Protein AF-A0A167AC82-F1 (afdb_monomer)

Mean predicted aligned error: 6.37 Å

pLDDT: mean 80.69, std 10.4, range [53.94, 93.19]

Nearest PDB structures (foldseek):
  6xlh-assembly1_C  TM=7.080E-01  e=3.770E+00  Saccharomyces cerevisiae S288C
  6xle-assembly1_D  TM=5.736E-01  e=1.868E+00  Saccharomyces cerevisiae S288C
  6mjp-assembly1_F  TM=5.919E-01  e=3.556E+00  Vibrio cholerae
  3eyc-assembly2_B  TM=3.482E-01  e=5.052E+00  Homo sapiens
  6ccr-assembly1_A  TM=3.746E-01  e=8.554E+00  Homo sapiens

Sequence (76 aa):
MAAPVEIICRDGQWEPGRNHVALWPWQSKELSAAELRIYLLEISTGGGVRLLLEPMGASSTALAPVAVMPGELIEW

Structure (mmCIF, N/CA/C/O backbone):
data_AF-A0A167AC82-F1
#
_entry.id   AF-A0A167AC82-F1
#
loop_
_atom_site.group_PDB
_atom_site.id
_atom_site.type_symbol
_atom_site.label_atom_id
_atom_site.label_alt_id
_atom_site.label_comp_id
_atom_site.label_asym_id
_atom_site.label_entity_id
_atom_site.label_seq_id
_atom_site.pdbx_PDB_ins_code
_atom_site.Cartn_x
_atom_site.Cartn_y
_atom_site.Cartn_z
_atom_site.occupancy
_atom_site.B_iso_or_equiv
_atom_site.auth_seq_id
_atom_site.auth_comp_id
_atom_site.auth_asym_id
_atom_site.auth_atom_id
_atom_site.pdbx_PDB_model_num
ATOM 1 N N . MET A 1 1 ? -9.852 -6.150 16.098 1.00 57.88 1 MET A N 1
ATOM 2 C CA . MET A 1 1 ? -8.902 -6.632 15.071 1.00 57.88 1 MET A CA 1
ATOM 3 C C . MET A 1 1 ? -8.991 -5.667 13.903 1.00 57.88 1 MET A C 1
ATOM 5 O O . MET A 1 1 ? -10.109 -5.378 13.498 1.00 57.88 1 MET A O 1
ATOM 9 N N . ALA A 1 2 ? -7.875 -5.099 13.444 1.00 67.56 2 ALA A N 1
ATOM 10 C CA . ALA A 1 2 ? -7.876 -4.282 12.226 1.00 67.56 2 ALA A CA 1
ATOM 11 C C . ALA A 1 2 ? -8.140 -5.182 11.006 1.00 67.56 2 ALA A C 1
ATOM 13 O O . ALA A 1 2 ? -7.786 -6.356 11.048 1.00 67.56 2 ALA A O 1
ATOM 14 N N . ALA A 1 3 ? -8.786 -4.665 9.963 1.00 78.19 3 ALA A N 1
ATOM 15 C CA . ALA A 1 3 ? -8.936 -5.368 8.689 1.00 78.19 3 ALA A CA 1
ATOM 16 C C . ALA A 1 3 ? -7.746 -5.034 7.769 1.00 78.19 3 ALA A C 1
ATOM 18 O O . ALA A 1 3 ? -7.179 -3.946 7.906 1.00 78.19 3 ALA A O 1
ATOM 19 N N . PRO A 1 4 ? -7.353 -5.932 6.848 1.00 84.00 4 PRO A N 1
ATOM 20 C CA . PRO A 1 4 ? -6.390 -5.580 5.816 1.00 84.00 4 PRO A CA 1
ATOM 21 C C . PRO A 1 4 ? -6.978 -4.524 4.875 1.00 84.00 4 PRO A C 1
ATOM 23 O O . PRO A 1 4 ? -8.183 -4.508 4.618 1.00 84.00 4 PRO A O 1
ATOM 26 N N . VAL A 1 5 ? -6.111 -3.674 4.334 1.00 85.12 5 VAL A N 1
ATOM 27 C CA . VAL A 1 5 ? -6.439 -2.756 3.243 1.00 85.12 5 VAL A CA 1
ATOM 28 C C . VAL A 1 5 ? -5.968 -3.376 1.945 1.00 85.12 5 VAL A C 1
ATOM 30 O O . VAL A 1 5 ? -4.830 -3.834 1.846 1.00 85.12 5 VAL A O 1
ATOM 33 N N . GLU A 1 6 ? -6.845 -3.375 0.952 1.00 86.81 6 GLU A N 1
ATOM 34 C CA . GLU A 1 6 ? -6.492 -3.734 -0.410 1.00 86.81 6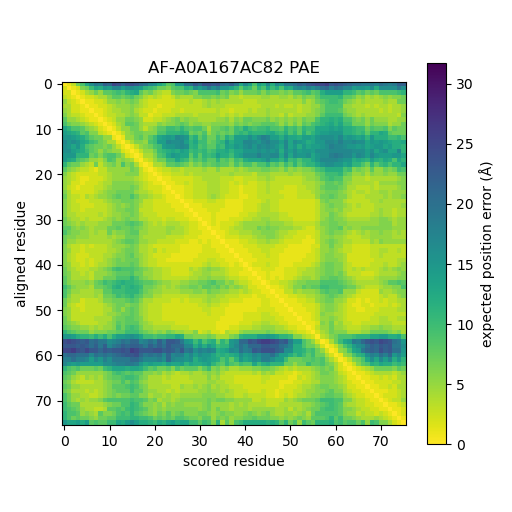 GLU 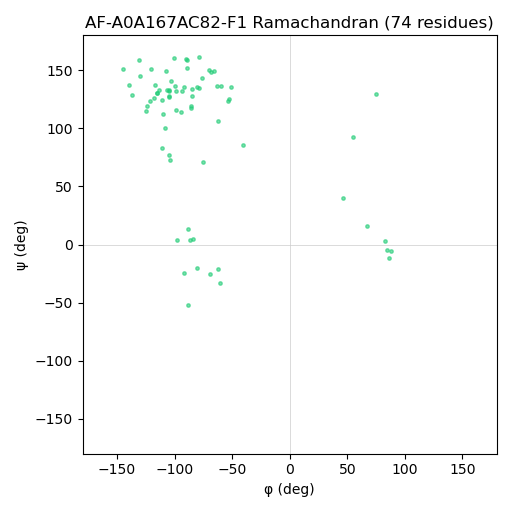A CA 1
ATOM 35 C C . GLU A 1 6 ? -5.944 -2.504 -1.140 1.00 86.81 6 GLU A C 1
ATOM 37 O O . GLU A 1 6 ? -6.624 -1.488 -1.280 1.00 86.81 6 GLU A O 1
ATOM 42 N N . ILE A 1 7 ? -4.695 -2.594 -1.586 1.00 81.44 7 ILE A N 1
ATOM 43 C CA . ILE A 1 7 ? -4.021 -1.591 -2.404 1.00 81.44 7 ILE A CA 1
ATOM 44 C C . ILE A 1 7 ? -3.961 -2.122 -3.830 1.00 81.44 7 ILE A C 1
ATOM 46 O O . ILE A 1 7 ? -3.486 -3.235 -4.062 1.00 81.44 7 ILE A O 1
ATOM 50 N N . ILE A 1 8 ? -4.435 -1.316 -4.779 1.00 82.69 8 ILE A N 1
ATOM 51 C CA . ILE A 1 8 ? -4.389 -1.635 -6.205 1.00 82.69 8 ILE A CA 1
ATOM 52 C C . ILE A 1 8 ? -3.197 -0.904 -6.821 1.00 82.69 8 ILE A C 1
ATOM 54 O O . ILE A 1 8 ? -3.162 0.326 -6.858 1.00 82.69 8 ILE A O 1
ATOM 58 N N . CYS A 1 9 ? -2.225 -1.662 -7.312 1.00 78.31 9 CYS A N 1
ATOM 59 C CA . CYS A 1 9 ? -0.975 -1.159 -7.861 1.00 78.31 9 CYS A CA 1
ATOM 60 C C . CYS A 1 9 ? -0.985 -1.258 -9.388 1.00 78.31 9 CYS A C 1
ATOM 62 O O . CYS A 1 9 ? -1.326 -2.292 -9.955 1.00 78.31 9 CYS A O 1
ATOM 64 N N . ARG A 1 10 ? -0.594 -0.172 -10.059 1.00 75.19 10 ARG A N 1
ATOM 65 C CA . ARG A 1 10 ? -0.435 -0.113 -11.518 1.00 75.19 10 ARG A CA 1
ATOM 66 C C . ARG A 1 10 ? 1.054 -0.155 -11.854 1.00 75.19 10 ARG A C 1
ATOM 68 O O . ARG A 1 10 ? 1.627 0.859 -12.223 1.00 75.19 10 ARG A O 1
ATOM 75 N N . ASP A 1 11 ? 1.687 -1.309 -11.691 1.00 70.12 11 ASP A N 1
ATOM 76 C CA . ASP A 1 11 ? 3.142 -1.484 -11.854 1.00 70.12 11 ASP A CA 1
ATOM 77 C C . ASP A 1 11 ? 3.576 -1.822 -13.298 1.00 70.12 11 ASP A C 1
ATOM 79 O O . ASP A 1 11 ? 4.704 -2.240 -13.547 1.00 70.12 11 ASP A O 1
ATOM 83 N N . GLY A 1 12 ? 2.671 -1.655 -14.268 1.00 69.31 12 GLY A N 1
ATOM 84 C CA . GLY A 1 12 ? 2.907 -1.963 -15.680 1.00 69.31 12 GLY A CA 1
ATOM 85 C C . GLY A 1 12 ? 2.639 -3.421 -16.070 1.00 69.31 12 GLY A C 1
ATOM 86 O O . GLY A 1 12 ? 2.528 -3.697 -17.265 1.00 69.31 12 GLY A O 1
ATOM 87 N N . GLN A 1 13 ? 2.445 -4.340 -15.114 1.00 66.25 13 GLN A N 1
ATOM 88 C CA . GLN A 1 13 ? 2.087 -5.739 -15.379 1.00 66.25 13 GLN A CA 1
ATOM 89 C C . GLN A 1 13 ? 0.612 -6.004 -15.075 1.00 66.25 13 GLN A C 1
ATOM 91 O O . GLN A 1 13 ? 0.253 -6.604 -14.069 1.00 66.25 13 GLN A O 1
ATOM 96 N N . TRP A 1 14 ? -0.264 -5.579 -15.984 1.00 65.81 14 TRP A N 1
ATOM 97 C CA . TRP A 1 14 ? -1.713 -5.679 -15.818 1.00 65.81 14 TRP A CA 1
ATOM 98 C C . TRP A 1 14 ? -2.255 -7.097 -16.029 1.00 65.81 14 TRP A C 1
ATOM 100 O O . TRP A 1 14 ? -2.950 -7.378 -17.004 1.00 65.81 14 TRP A O 1
ATOM 110 N N . GLU A 1 15 ? -1.965 -7.990 -15.090 1.00 67.81 15 GLU A N 1
ATOM 111 C CA . GLU A 1 15 ? -2.524 -9.339 -15.052 1.00 67.81 15 GLU A CA 1
ATOM 112 C C . GLU A 1 15 ? -3.630 -9.446 -13.986 1.00 67.81 15 GLU A C 1
ATOM 114 O O . GLU A 1 15 ? -3.497 -8.889 -12.887 1.00 67.81 15 GLU A O 1
ATOM 119 N N . PRO A 1 16 ? -4.729 -10.175 -14.258 1.00 62.88 16 PRO A N 1
ATOM 120 C CA . PRO A 1 16 ? -5.751 -10.451 -13.254 1.00 62.88 16 PRO A CA 1
ATOM 121 C C . PRO A 1 16 ? -5.140 -11.076 -11.990 1.00 62.88 16 PRO A C 1
ATOM 123 O O . PRO A 1 16 ? -4.484 -12.113 -12.053 1.00 62.88 16 PRO A O 1
ATOM 126 N N . GLY A 1 17 ? -5.360 -10.447 -10.833 1.00 64.56 17 GLY A N 1
ATOM 127 C CA . GLY A 1 17 ? -4.924 -10.956 -9.527 1.00 64.56 17 GLY A CA 1
ATOM 128 C C . GLY A 1 17 ? -3.484 -10.628 -9.111 1.00 64.56 17 GLY A C 1
ATOM 129 O O . GLY A 1 17 ? -3.124 -10.927 -7.975 1.00 64.56 17 GLY A O 1
ATOM 130 N N . ARG A 1 18 ? -2.669 -9.988 -9.963 1.00 68.81 18 ARG A N 1
ATOM 131 C CA . ARG A 1 18 ? -1.314 -9.527 -9.586 1.00 68.81 18 ARG A CA 1
ATOM 132 C C . ARG A 1 18 ? -1.259 -8.098 -9.056 1.00 68.81 18 ARG A C 1
ATOM 134 O O . ARG A 1 18 ? -0.384 -7.779 -8.261 1.00 68.81 18 ARG A O 1
ATOM 141 N N . ASN A 1 19 ? -2.233 -7.277 -9.430 1.00 78.06 19 ASN A N 1
ATOM 142 C CA . ASN A 1 19 ? -2.239 -5.840 -9.140 1.00 78.06 19 ASN A CA 1
ATOM 143 C C . ASN A 1 19 ? -2.785 -5.499 -7.750 1.00 78.06 19 ASN A C 1
ATOM 145 O O . ASN A 1 19 ? -3.004 -4.333 -7.454 1.00 78.06 19 ASN A O 1
ATOM 149 N N . HIS A 1 20 ? -3.092 -6.503 -6.931 1.00 82.69 20 HIS A N 1
ATOM 150 C CA . HIS A 1 20 ? -3.798 -6.334 -5.669 1.00 82.69 20 HIS A CA 1
ATOM 151 C C . HIS A 1 20 ? -2.907 -6.797 -4.526 1.00 82.69 20 HIS A C 1
ATOM 153 O O . HIS A 1 20 ? -2.418 -7.928 -4.514 1.00 82.69 20 HIS A O 1
ATOM 159 N N . VAL A 1 21 ? -2.717 -5.928 -3.541 1.00 83.12 21 VAL A N 1
ATOM 160 C CA . VAL A 1 21 ? -1.950 -6.231 -2.339 1.00 83.12 21 VAL A CA 1
ATOM 161 C C . VAL A 1 21 ? -2.824 -5.990 -1.123 1.00 83.12 21 VAL A C 1
ATOM 163 O O . VAL A 1 21 ? -3.243 -4.869 -0.865 1.00 83.12 21 VAL A O 1
ATOM 166 N N . ALA A 1 22 ? -3.049 -7.037 -0.336 1.00 88.62 22 ALA A N 1
ATOM 167 C CA . ALA A 1 22 ? -3.636 -6.903 0.988 1.00 88.62 22 ALA A CA 1
ATOM 168 C C . ALA A 1 22 ? -2.530 -6.609 2.013 1.00 88.62 22 ALA A C 1
ATOM 170 O O . ALA A 1 22 ? -1.642 -7.441 2.216 1.00 88.62 22 ALA A O 1
ATOM 171 N N . LEU A 1 23 ? -2.588 -5.448 2.668 1.00 89.38 23 LEU A N 1
ATOM 172 C CA . LEU A 1 23 ? -1.672 -5.063 3.744 1.00 89.38 23 LEU A CA 1
ATOM 173 C C . LEU A 1 23 ? -2.413 -4.869 5.061 1.00 89.38 23 LEU A C 1
ATOM 175 O O . LEU A 1 23 ? -3.461 -4.231 5.116 1.00 89.38 23 LEU A O 1
ATOM 179 N N . TRP A 1 24 ? -1.826 -5.377 6.141 1.00 91.19 24 TRP A N 1
ATOM 180 C CA . TRP A 1 24 ? -2.229 -5.029 7.502 1.00 91.19 24 TRP A CA 1
ATOM 181 C C . TRP A 1 24 ? -1.434 -3.817 8.001 1.00 91.19 24 TRP A C 1
ATOM 183 O O . TRP A 1 24 ? -0.350 -3.541 7.480 1.00 91.19 24 TRP A O 1
ATOM 193 N N . PRO A 1 25 ? -1.926 -3.098 9.026 1.00 90.25 25 PRO A N 1
ATOM 194 C CA . PRO A 1 25 ? -1.129 -2.077 9.692 1.00 90.25 25 PRO A CA 1
ATOM 195 C C . PRO A 1 25 ? 0.240 -2.622 10.110 1.00 90.25 25 PRO A C 1
ATOM 197 O O . PRO A 1 25 ? 0.336 -3.722 10.656 1.00 90.25 25 PRO A O 1
ATOM 200 N N . TRP A 1 26 ? 1.276 -1.828 9.864 1.00 89.88 26 TRP A N 1
ATOM 201 C CA . TRP A 1 26 ? 2.693 -2.112 10.098 1.00 89.88 26 TR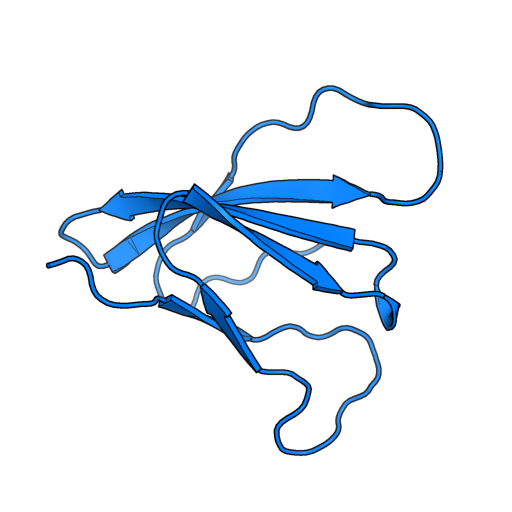P A CA 1
ATOM 202 C C . TRP A 1 26 ? 3.301 -3.220 9.228 1.00 89.88 26 TRP A C 1
ATOM 204 O O . TRP A 1 26 ? 4.390 -3.708 9.529 1.00 89.88 26 TRP A O 1
ATOM 214 N N . GLN A 1 27 ? 2.637 -3.606 8.137 1.00 93.19 27 GLN A N 1
ATOM 215 C CA . GLN A 1 27 ? 3.202 -4.508 7.133 1.00 93.19 27 GLN A CA 1
ATOM 216 C C . GLN A 1 27 ? 3.710 -3.759 5.908 1.00 93.19 27 GLN A C 1
ATOM 218 O O . GLN A 1 2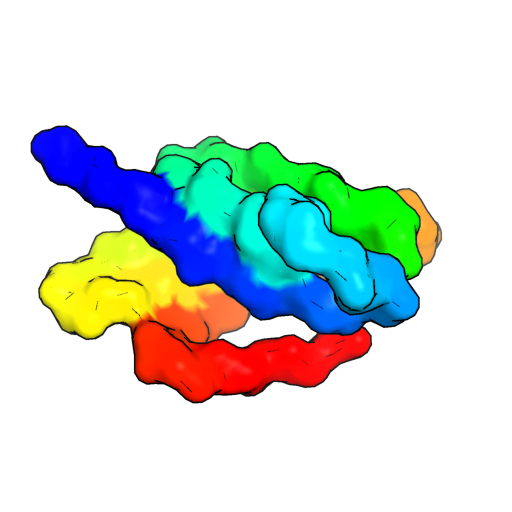7 ? 3.299 -2.633 5.620 1.00 93.19 27 GLN A O 1
ATOM 223 N N . SER A 1 28 ? 4.582 -4.432 5.160 1.00 91.25 28 SER A N 1
ATOM 224 C CA . SER A 1 28 ? 5.085 -3.951 3.885 1.00 91.25 28 SER A CA 1
ATOM 225 C C . SER A 1 28 ? 4.997 -4.996 2.783 1.00 91.25 28 SER A C 1
ATOM 227 O O . SER A 1 28 ? 4.914 -6.201 3.036 1.00 91.25 28 SER A O 1
ATOM 229 N N . LYS A 1 29 ? 5.011 -4.518 1.540 1.00 89.75 29 LYS A N 1
ATOM 230 C CA . LYS A 1 29 ? 5.066 -5.345 0.340 1.00 89.75 29 LYS A CA 1
ATOM 231 C C . LYS A 1 29 ? 6.000 -4.720 -0.682 1.00 89.75 29 LYS A C 1
ATOM 233 O O . LYS A 1 29 ? 5.952 -3.518 -0.917 1.00 89.75 29 LYS A O 1
ATOM 238 N N . GLU A 1 30 ? 6.812 -5.561 -1.306 1.00 88.38 30 GLU A N 1
ATOM 239 C CA . GLU A 1 30 ? 7.591 -5.196 -2.485 1.00 88.38 30 GLU A CA 1
ATOM 240 C C 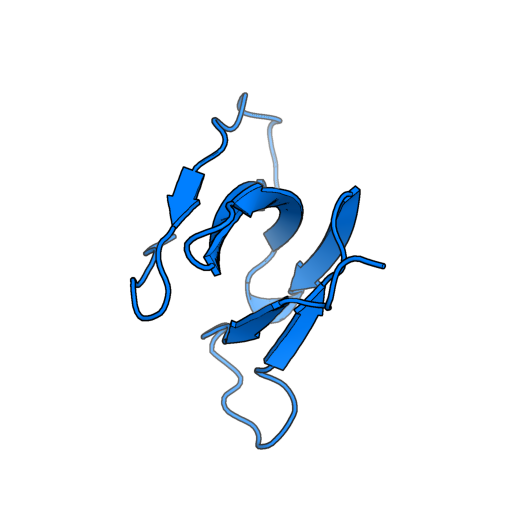. GLU A 1 30 ? 6.761 -5.350 -3.759 1.00 88.38 30 GLU A C 1
ATOM 242 O O . GLU A 1 30 ? 6.107 -6.374 -3.978 1.00 88.38 30 GLU A O 1
ATOM 247 N N . LEU A 1 31 ? 6.841 -4.325 -4.596 1.00 82.75 31 LEU A N 1
ATOM 248 C CA . LEU A 1 31 ? 6.323 -4.238 -5.949 1.00 82.75 31 LEU A CA 1
ATOM 249 C C . LEU A 1 31 ? 7.523 -4.212 -6.895 1.00 82.75 3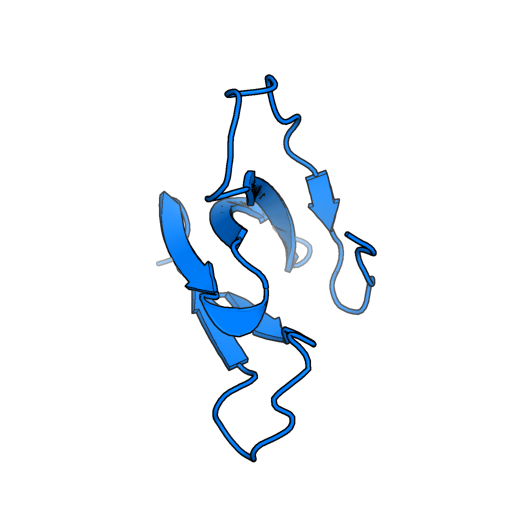1 LEU A C 1
ATOM 251 O O . LEU A 1 31 ? 7.998 -3.152 -7.299 1.00 82.75 31 LEU A O 1
ATOM 255 N N . SER A 1 32 ? 8.052 -5.392 -7.213 1.00 81.06 32 SER A N 1
ATOM 256 C CA . SER A 1 32 ? 9.310 -5.510 -7.957 1.00 81.06 32 SER A CA 1
ATOM 257 C C . SER A 1 32 ? 9.253 -4.873 -9.349 1.00 81.06 32 SER A C 1
ATOM 259 O O . SER A 1 32 ? 10.255 -4.326 -9.790 1.00 81.06 32 SER A O 1
ATOM 261 N N . ALA A 1 33 ? 8.100 -4.900 -10.029 1.00 79.50 33 ALA A N 1
ATOM 262 C CA . ALA A 1 33 ? 7.944 -4.273 -11.345 1.00 79.50 33 ALA A CA 1
ATOM 263 C C . ALA A 1 33 ? 7.984 -2.734 -11.293 1.00 79.50 33 ALA A C 1
ATOM 265 O O . ALA A 1 33 ? 8.379 -2.106 -12.269 1.00 79.50 33 ALA A O 1
ATOM 266 N N . ALA A 1 34 ? 7.634 -2.143 -10.146 1.00 77.44 34 ALA A N 1
ATOM 267 C CA . ALA A 1 34 ? 7.722 -0.705 -9.894 1.00 77.44 34 ALA A CA 1
ATOM 268 C C . ALA A 1 34 ? 9.000 -0.307 -9.128 1.00 77.44 34 ALA A C 1
ATOM 270 O O . ALA A 1 34 ? 9.128 0.850 -8.738 1.00 77.44 34 ALA A O 1
ATOM 271 N N . GLU A 1 35 ? 9.905 -1.259 -8.852 1.00 85.06 35 GLU A N 1
ATOM 272 C CA . GLU A 1 35 ? 11.086 -1.074 -7.993 1.00 85.06 35 GLU A CA 1
ATOM 273 C C . GLU A 1 35 ? 10.756 -0.348 -6.673 1.00 85.06 35 GLU A C 1
ATOM 275 O O . GLU A 1 35 ? 11.504 0.511 -6.207 1.00 85.06 35 GLU A O 1
ATOM 280 N N . LEU A 1 36 ? 9.614 -0.690 -6.067 1.00 83.81 36 LEU A N 1
ATOM 281 C CA . LEU A 1 36 ? 9.035 0.032 -4.935 1.00 83.81 36 LEU A CA 1
ATOM 282 C C . LEU A 1 36 ? 8.676 -0.917 -3.792 1.00 83.81 36 LEU A C 1
ATOM 284 O O . LEU A 1 36 ? 8.180 -2.018 -4.013 1.00 83.81 36 LEU A O 1
ATOM 288 N N . ARG A 1 37 ? 8.831 -0.470 -2.549 1.00 88.38 37 ARG A N 1
ATOM 289 C CA . ARG A 1 37 ? 8.261 -1.107 -1.363 1.00 88.38 37 ARG A CA 1
ATOM 290 C C . ARG A 1 37 ? 7.246 -0.177 -0.707 1.00 88.38 37 ARG A C 1
ATOM 292 O O . ARG A 1 37 ? 7.531 0.985 -0.447 1.00 88.38 37 ARG A O 1
ATOM 299 N N . ILE A 1 38 ? 6.061 -0.696 -0.416 1.00 89.00 38 ILE A N 1
ATOM 300 C CA . ILE A 1 38 ? 4.983 0.041 0.251 1.00 89.00 38 ILE A CA 1
ATOM 301 C C . ILE A 1 38 ? 4.865 -0.460 1.682 1.00 89.00 38 ILE A C 1
ATOM 303 O O . ILE A 1 38 ? 4.800 -1.668 1.892 1.00 89.00 38 ILE A O 1
ATOM 307 N N . TYR A 1 39 ? 4.788 0.449 2.648 1.00 91.44 39 TYR A N 1
ATOM 308 C CA . TYR A 1 39 ? 4.472 0.163 4.044 1.00 91.44 39 TYR A CA 1
ATOM 309 C C . TYR A 1 39 ? 3.124 0.784 4.391 1.00 91.44 39 TYR A C 1
ATOM 311 O O . TYR A 1 39 ? 2.902 1.963 4.116 1.00 91.44 39 TYR A O 1
ATOM 319 N N . LEU A 1 40 ? 2.247 0.025 5.043 1.00 92.12 40 LEU A N 1
ATOM 320 C CA . LEU A 1 40 ? 1.022 0.554 5.635 1.00 92.12 40 LEU A CA 1
ATOM 321 C C . LEU A 1 40 ? 1.291 0.878 7.102 1.00 92.12 40 LEU A C 1
ATOM 323 O O . LEU A 1 40 ? 1.543 -0.026 7.886 1.00 92.12 40 LEU A O 1
ATOM 327 N N . LEU A 1 41 ? 1.245 2.151 7.486 1.00 91.19 41 LEU A N 1
ATOM 328 C CA . LEU A 1 41 ? 1.525 2.579 8.859 1.00 91.19 41 LEU A CA 1
ATOM 329 C C . LEU A 1 41 ? 0.253 2.549 9.709 1.00 91.19 41 LEU A C 1
ATOM 331 O O . LEU A 1 41 ? 0.220 1.951 10.781 1.00 91.19 41 LEU A O 1
ATOM 335 N N . GLU A 1 42 ? -0.811 3.185 9.221 1.00 91.38 42 GLU A N 1
ATOM 336 C CA . GLU A 1 42 ? -2.033 3.428 9.990 1.00 91.38 42 GLU A CA 1
ATOM 337 C C . GLU A 1 42 ? -3.270 3.332 9.090 1.00 91.38 42 GLU A C 1
ATOM 339 O O . GLU A 1 42 ? -3.204 3.637 7.897 1.00 91.38 42 GLU A O 1
ATOM 344 N N . ILE A 1 43 ? -4.403 2.945 9.684 1.00 89.44 43 ILE A N 1
ATOM 345 C CA . ILE A 1 43 ? -5.737 3.003 9.074 1.00 89.44 43 ILE A CA 1
ATOM 346 C C . ILE A 1 43 ? -6.604 3.886 9.974 1.00 89.44 43 ILE A C 1
ATOM 348 O O . ILE A 1 43 ? -6.732 3.621 11.171 1.00 89.44 43 ILE A O 1
ATOM 352 N N . SER A 1 44 ? -7.185 4.942 9.414 1.00 88.25 44 SER A N 1
ATOM 353 C CA . SER A 1 44 ? -8.098 5.834 10.120 1.00 88.25 44 SER A CA 1
ATOM 354 C C . SER A 1 44 ? -9.496 5.223 10.227 1.00 88.25 44 SER A C 1
ATOM 356 O O . SER A 1 44 ? -9.883 4.336 9.466 1.00 88.25 44 SER A O 1
ATOM 358 N N . THR A 1 45 ? -10.307 5.735 11.152 1.00 84.69 45 THR A N 1
ATOM 359 C CA . THR A 1 45 ? -11.707 5.309 11.321 1.00 84.69 45 THR A CA 1
ATOM 360 C C . THR A 1 45 ? -12.581 5.583 10.092 1.00 84.69 45 THR A C 1
ATOM 362 O O . THR A 1 45 ? -13.604 4.927 9.928 1.00 84.69 45 THR A O 1
ATOM 365 N N . GLY A 1 46 ? -12.175 6.512 9.219 1.00 83.38 46 GLY A N 1
ATOM 366 C CA . GLY A 1 46 ? -12.829 6.799 7.938 1.00 83.38 46 GLY A CA 1
ATOM 367 C C . GLY A 1 46 ? -12.357 5.922 6.772 1.00 83.38 46 GLY A C 1
ATOM 368 O O . GLY A 1 46 ? -12.765 6.163 5.641 1.00 83.38 46 GLY A O 1
ATOM 369 N N . GLY A 1 47 ? -11.481 4.940 7.018 1.00 84.56 47 GLY A N 1
ATOM 370 C CA . GLY A 1 47 ? -10.917 4.065 5.984 1.00 84.56 47 GLY A CA 1
ATOM 371 C C . GLY A 1 47 ? -9.728 4.662 5.226 1.00 84.56 47 GLY A C 1
ATOM 372 O O . GLY A 1 47 ? -9.210 4.028 4.313 1.00 84.56 47 GLY A O 1
ATOM 373 N N . GLY A 1 48 ? -9.277 5.858 5.605 1.00 88.75 48 GLY A N 1
ATOM 374 C CA . GLY A 1 48 ? -8.050 6.441 5.074 1.00 88.75 48 GLY A CA 1
ATOM 375 C C . GLY A 1 48 ? -6.817 5.699 5.575 1.00 88.75 48 GLY A C 1
ATOM 376 O O . GLY A 1 48 ? -6.811 5.173 6.686 1.00 88.75 48 GLY A O 1
ATOM 377 N N . VAL A 1 49 ? -5.756 5.685 4.782 1.00 90.75 49 VAL A N 1
ATOM 378 C CA . VAL A 1 49 ? -4.502 5.015 5.118 1.00 90.75 49 VAL A CA 1
ATOM 379 C C . VAL A 1 49 ? -3.341 5.982 5.141 1.00 90.75 49 VAL A C 1
ATOM 381 O O . VAL A 1 49 ? -3.323 6.973 4.416 1.00 90.75 49 VAL A O 1
ATOM 384 N N . ARG A 1 50 ? -2.346 5.670 5.965 1.00 92.06 50 ARG A N 1
ATOM 385 C CA . ARG A 1 50 ? -1.050 6.339 5.945 1.00 92.06 50 ARG A CA 1
ATOM 386 C C . ARG A 1 50 ? -0.010 5.366 5.412 1.00 92.06 50 ARG A C 1
ATOM 388 O O . ARG A 1 50 ? 0.273 4.363 6.065 1.00 92.06 50 ARG A O 1
ATOM 395 N N . LEU A 1 51 ? 0.527 5.651 4.233 1.00 90.62 51 LEU A N 1
ATOM 396 C CA . LEU A 1 51 ? 1.495 4.811 3.536 1.00 90.62 51 LEU A CA 1
ATOM 397 C C . LEU A 1 51 ? 2.886 5.439 3.568 1.00 90.62 51 LEU A C 1
ATOM 399 O O . LEU A 1 51 ? 3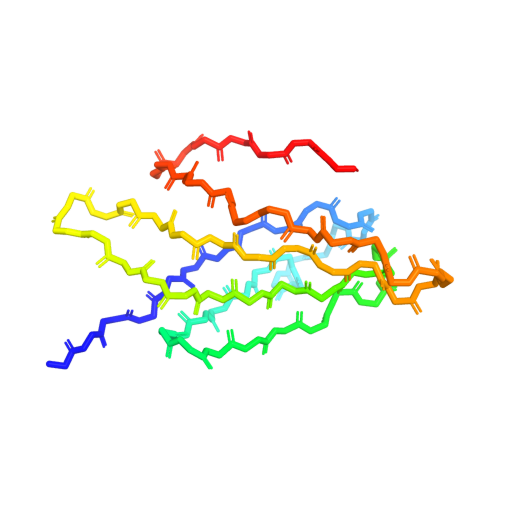.020 6.658 3.544 1.00 90.62 51 LEU A O 1
ATOM 403 N N . LEU A 1 52 ? 3.922 4.610 3.573 1.00 90.25 52 LEU A N 1
ATOM 404 C CA . LEU A 1 52 ? 5.286 5.009 3.230 1.00 90.25 52 LEU A CA 1
ATOM 405 C C . LEU A 1 52 ? 5.685 4.263 1.956 1.00 90.25 52 LEU A C 1
ATOM 407 O O . LEU A 1 52 ? 5.500 3.051 1.878 1.00 90.25 52 LEU A O 1
ATOM 411 N N . LEU A 1 53 ? 6.208 4.980 0.968 1.00 87.69 53 LEU A N 1
ATOM 412 C CA . LEU A 1 53 ? 6.640 4.429 -0.317 1.00 87.69 53 LEU A CA 1
ATOM 413 C C . LEU A 1 53 ? 8.163 4.520 -0.375 1.00 87.69 53 LEU A C 1
ATOM 415 O O . LEU A 1 53 ? 8.683 5.606 -0.171 1.00 87.69 53 LEU A O 1
ATOM 419 N N . GLU A 1 54 ? 8.870 3.414 -0.603 1.00 87.50 54 GLU A N 1
ATOM 420 C CA . GLU A 1 54 ? 10.336 3.327 -0.594 1.00 87.50 54 GLU A CA 1
ATOM 421 C C . GLU A 1 54 ? 10.879 2.750 -1.907 1.00 87.50 54 GLU A C 1
ATOM 423 O O . GLU A 1 54 ? 10.634 1.576 -2.190 1.00 87.50 54 GLU A O 1
ATOM 428 N N . PRO A 1 55 ? 11.636 3.521 -2.709 1.00 87.38 55 PRO A N 1
ATOM 429 C CA . PRO A 1 55 ? 12.334 2.996 -3.877 1.00 87.38 55 PRO A CA 1
ATOM 430 C C . PRO A 1 55 ? 13.386 1.963 -3.488 1.00 87.38 55 PRO A C 1
ATOM 432 O O . PRO A 1 55 ? 14.180 2.174 -2.573 1.00 87.38 55 PRO A O 1
ATOM 435 N N . MET A 1 56 ? 13.436 0.862 -4.230 1.00 85.12 56 MET A N 1
ATOM 436 C CA . MET A 1 56 ? 14.417 -0.205 -4.040 1.00 85.12 56 MET A CA 1
ATOM 437 C C . MET A 1 56 ? 15.774 0.133 -4.689 1.00 85.12 56 MET A C 1
ATOM 439 O O . MET A 1 56 ? 16.796 -0.437 -4.305 1.00 85.12 56 MET A O 1
ATOM 443 N N . GLY A 1 57 ? 15.800 1.067 -5.649 1.00 72.75 57 GLY A N 1
ATOM 444 C CA . GLY A 1 57 ? 16.980 1.459 -6.422 1.00 72.75 57 GLY A CA 1
ATOM 445 C C . GLY A 1 57 ? 17.522 2.849 -6.067 1.00 72.75 57 GLY A C 1
ATOM 446 O O . GLY A 1 57 ? 17.059 3.850 -6.593 1.00 72.75 57 GLY A O 1
ATOM 447 N N . ALA A 1 58 ? 18.578 2.878 -5.251 1.00 58.47 58 ALA A N 1
ATOM 448 C CA . ALA A 1 58 ? 19.495 3.999 -4.991 1.00 58.47 58 ALA A CA 1
ATOM 449 C C . ALA A 1 58 ? 19.025 5.176 -4.099 1.00 58.47 58 ALA A C 1
ATOM 451 O O . ALA A 1 58 ? 18.020 5.836 -4.324 1.00 58.47 58 ALA A O 1
ATOM 452 N N . SER A 1 59 ? 19.898 5.473 -3.124 1.00 55.66 59 SER A N 1
ATOM 453 C CA . SER A 1 59 ? 19.923 6.631 -2.220 1.00 55.66 59 SER A CA 1
ATOM 454 C C . SER A 1 59 ? 18.639 6.861 -1.428 1.00 55.66 59 SER A C 1
ATOM 456 O O . SER A 1 59 ? 17.752 7.587 -1.863 1.00 55.66 59 SER A O 1
ATOM 458 N N . SER A 1 60 ? 18.616 6.283 -0.218 1.00 53.94 60 SER A N 1
ATOM 459 C CA . SER A 1 60 ? 17.673 6.539 0.880 1.00 53.94 60 SER A CA 1
ATOM 460 C C . SER A 1 60 ? 17.367 8.033 1.017 1.00 53.94 60 SER A C 1
ATOM 462 O O . SER A 1 60 ? 17.984 8.754 1.803 1.00 53.94 60 SER A O 1
ATOM 464 N N . THR A 1 61 ? 16.402 8.503 0.240 1.00 59.94 61 THR A N 1
ATOM 465 C CA . THR A 1 61 ? 15.806 9.814 0.421 1.00 59.94 61 THR A CA 1
ATOM 466 C C . THR A 1 61 ? 14.821 9.639 1.567 1.00 59.94 61 THR A C 1
ATOM 468 O O . THR A 1 61 ? 14.128 8.626 1.628 1.00 59.94 61 THR A O 1
ATOM 471 N N . ALA A 1 62 ? 14.795 10.559 2.530 1.00 57.47 62 ALA A N 1
ATOM 472 C CA . ALA A 1 62 ? 13.811 10.488 3.602 1.00 57.47 62 ALA A CA 1
ATOM 473 C C . ALA A 1 62 ? 12.415 10.624 2.980 1.00 57.47 62 ALA A C 1
ATOM 475 O O . ALA A 1 62 ? 12.038 11.701 2.519 1.00 57.47 62 ALA A O 1
ATOM 476 N N . LEU A 1 63 ? 11.678 9.520 2.916 1.00 71.00 63 LEU A N 1
ATOM 477 C CA . LEU A 1 63 ? 10.351 9.493 2.316 1.00 71.00 63 LEU A CA 1
ATOM 478 C C . LEU A 1 63 ? 9.344 9.926 3.373 1.00 71.00 63 LEU A C 1
ATOM 480 O O . LEU A 1 63 ? 9.339 9.427 4.500 1.00 71.00 63 LEU A O 1
ATOM 484 N N . ALA A 1 64 ? 8.519 10.906 3.025 1.00 78.44 64 ALA A N 1
ATOM 485 C CA . ALA A 1 64 ? 7.450 11.358 3.894 1.00 78.44 64 ALA A CA 1
ATOM 486 C C . ALA A 1 64 ? 6.258 10.398 3.761 1.00 78.44 64 ALA A C 1
ATOM 488 O O . ALA A 1 64 ? 5.890 10.041 2.640 1.00 78.44 64 ALA A O 1
ATOM 489 N 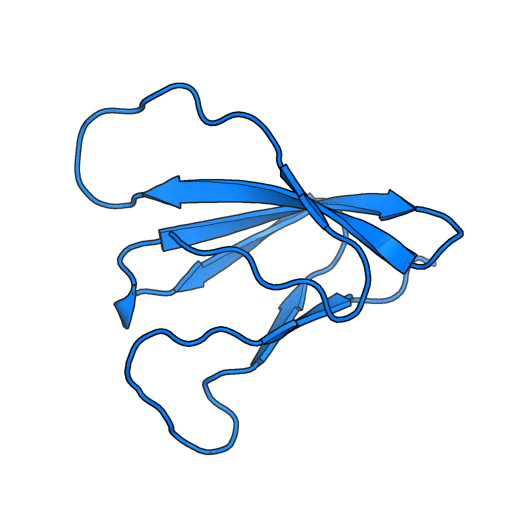N . PRO A 1 65 ? 5.623 9.991 4.873 1.00 87.06 65 PRO A N 1
ATOM 490 C CA . PRO A 1 65 ? 4.381 9.245 4.796 1.00 87.06 65 PRO A CA 1
ATOM 491 C C . PRO A 1 65 ? 3.298 10.044 4.062 1.00 87.06 65 PRO A C 1
ATOM 493 O O . PRO A 1 65 ? 3.099 11.225 4.351 1.00 87.06 65 PRO A O 1
ATOM 496 N N . VAL A 1 66 ? 2.562 9.380 3.179 1.00 88.94 66 VAL A N 1
ATOM 497 C CA . VAL A 1 66 ? 1.446 9.945 2.416 1.00 88.94 66 VAL A CA 1
ATOM 498 C C . VAL A 1 66 ? 0.135 9.445 3.014 1.00 88.94 66 VAL A C 1
ATOM 500 O O . VAL A 1 66 ? -0.009 8.258 3.304 1.00 88.94 66 VAL A O 1
ATOM 503 N N . ALA A 1 67 ? -0.819 10.350 3.226 1.00 90.56 67 ALA A N 1
ATOM 504 C CA . ALA A 1 67 ? -2.179 9.991 3.614 1.00 90.56 67 ALA A CA 1
ATOM 505 C C . ALA A 1 67 ? -3.045 9.845 2.359 1.00 90.56 67 ALA A C 1
ATOM 507 O O . ALA A 1 67 ? -2.968 10.688 1.471 1.00 90.56 67 ALA A O 1
ATOM 508 N N . VAL A 1 68 ? -3.850 8.787 2.298 1.00 88.56 68 VAL A N 1
ATOM 509 C CA . VAL A 1 68 ? -4.646 8.422 1.119 1.00 88.56 68 VAL A CA 1
ATOM 510 C C . VAL A 1 68 ? -6.033 8.010 1.571 1.00 88.56 68 VAL A C 1
ATOM 512 O O . VAL A 1 68 ? -6.171 7.174 2.465 1.00 88.56 68 VAL A O 1
ATOM 515 N N . MET A 1 69 ? -7.069 8.583 0.977 1.00 89.44 69 MET A N 1
ATOM 516 C CA . MET A 1 69 ? -8.452 8.172 1.201 1.00 89.44 69 MET A CA 1
ATOM 517 C C . MET A 1 69 ? -8.866 7.063 0.222 1.00 89.44 69 MET A C 1
ATOM 519 O O . MET A 1 69 ? -8.269 6.914 -0.847 1.00 89.44 69 MET A O 1
ATOM 523 N N . PRO A 1 70 ? -9.905 6.271 0.542 1.00 84.19 70 PRO A N 1
ATOM 524 C CA . PRO A 1 70 ? -10.438 5.287 -0.394 1.00 84.19 70 PRO A CA 1
ATOM 525 C C . PRO A 1 70 ? -10.789 5.913 -1.752 1.00 84.19 70 PRO A C 1
ATOM 527 O O . PRO A 1 70 ? -11.567 6.862 -1.823 1.00 84.19 70 PRO A O 1
ATOM 530 N N . GLY A 1 71 ? -10.231 5.357 -2.831 1.00 81.50 71 GLY A N 1
ATOM 531 C CA . GLY A 1 71 ? -10.449 5.828 -4.203 1.00 81.50 71 GLY A CA 1
ATOM 532 C C . GLY A 1 71 ? -9.488 6.922 -4.681 1.00 81.50 71 GLY A C 1
ATOM 533 O O . GLY A 1 71 ? -9.528 7.261 -5.863 1.00 81.50 71 GLY A O 1
ATOM 534 N N . GLU A 1 72 ? -8.613 7.446 -3.819 1.00 83.62 72 GLU A N 1
ATOM 535 C CA . GLU A 1 72 ? -7.554 8.369 -4.237 1.00 83.62 72 GLU A CA 1
ATOM 536 C C . GLU A 1 72 ? -6.401 7.628 -4.927 1.00 83.62 72 GLU A C 1
ATOM 538 O O . GLU A 1 72 ? -6.030 6.512 -4.558 1.00 83.62 72 GLU A O 1
ATOM 543 N N . LEU A 1 73 ? -5.834 8.274 -5.946 1.00 78.88 73 LEU A N 1
ATOM 544 C CA . LEU A 1 73 ? -4.672 7.792 -6.684 1.00 78.88 73 LEU A CA 1
ATOM 545 C C . L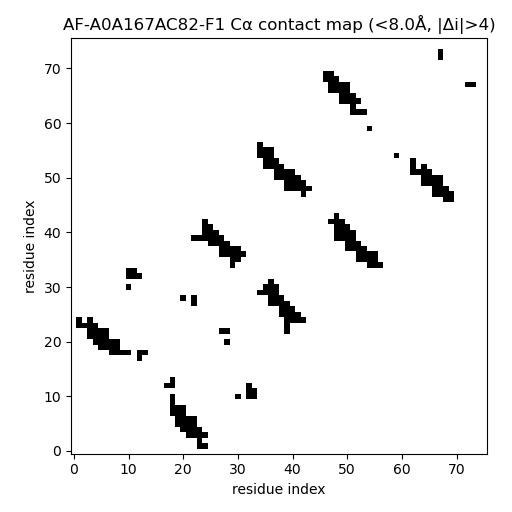EU A 1 73 ? -3.419 8.507 -6.170 1.00 78.88 73 LEU A C 1
ATOM 547 O O . LEU A 1 73 ? -3.423 9.728 -6.024 1.00 78.88 73 LEU A O 1
ATOM 551 N N . ILE A 1 74 ? -2.338 7.757 -5.969 1.00 77.88 74 ILE A N 1
ATOM 552 C CA . ILE A 1 74 ? -0.994 8.319 -5.816 1.00 77.88 74 ILE A CA 1
ATOM 553 C C . ILE A 1 74 ? -0.236 8.062 -7.116 1.00 77.88 74 ILE A C 1
ATOM 555 O O . ILE A 1 74 ? -0.173 6.919 -7.570 1.00 77.88 74 ILE A O 1
ATOM 559 N N . GLU A 1 75 ? 0.339 9.111 -7.695 1.00 73.50 75 GLU A N 1
ATOM 560 C CA . GLU A 1 75 ? 1.301 8.993 -8.792 1.00 73.50 75 GLU A CA 1
ATOM 561 C C . GLU A 1 75 ? 2.719 8.989 -8.210 1.00 73.50 75 GLU A C 1
ATOM 563 O O . GLU A 1 75 ? 3.035 9.805 -7.339 1.00 73.50 75 GLU A O 1
ATOM 568 N N . TRP A 1 76 ? 3.537 8.033 -8.654 1.00 68.50 76 TRP A N 1
ATOM 569 C CA . TRP A 1 76 ? 4.911 7.807 -8.210 1.00 68.50 76 TRP A CA 1
ATOM 570 C C . TRP A 1 76 ? 5.804 7.527 -9.417 1.00 68.50 76 TRP A C 1
ATOM 572 O O . TRP A 1 76 ? 5.386 6.692 -10.253 1.00 68.50 76 TRP A O 1
#

Foldseek 3Di:
DDFWDWDFAPLVPPDPPPRIDTDDAQDWDDPVSNQKIKHWHDADPQRKTWIWIDHNDDDPDPTDIDIGHPPDDDDD

Solvent-accessible surface area (backbone atoms only — not comparable to full-atom values): 4869 Å² total; per-residue (Å²): 132,86,72,65,46,78,44,80,53,88,50,82,65,94,46,93,82,66,36,59,42,78,39,41,72,74,34,72,48,77,40,75,76,58,41,30,33,43,31,32,63,44,74,48,98,86,62,26,34,33,32,38,69,42,72,72,73,77,75,93,64,91,66,70,71,45,78,45,50,82,90,63,84,83,89,131

Radius of gyration: 12.34 Å; Cα contacts (8 Å, |Δi|>4): 127; chains: 1; bounding box: 33×22×31 Å

Secondary structure (DSSP, 8-state):
-PPPEEEE---S---TTTSEEEE-TT-EEEEGGGTEEEEEEEE-TTS-EEEEEEESSS----PPPEEE-TT-----